Protein AF-A0A914NQU9-F1 (afdb_monomer_lite)

Structure (mmCIF, N/CA/C/O backbone):
data_AF-A0A914NQU9-F1
#
_entry.id   AF-A0A914NQU9-F1
#
loop_
_atom_site.group_PDB
_atom_site.id
_atom_site.type_symbol
_atom_site.label_atom_id
_atom_site.label_alt_id
_atom_site.label_comp_id
_atom_site.label_asym_id
_atom_site.label_entity_id
_atom_site.label_seq_id
_atom_site.pdbx_PDB_ins_code
_atom_site.Cartn_x
_atom_site.Cartn_y
_atom_site.Cartn_z
_atom_site.occupancy
_atom_site.B_iso_or_equiv
_atom_site.auth_seq_id
_atom_site.auth_comp_id
_atom_site.auth_asym_id
_atom_site.auth_atom_id
_atom_site.pdbx_PDB_model_num
ATOM 1 N N . PRO A 1 1 ? 26.088 -6.047 -5.534 1.00 49.16 1 PRO A N 1
ATOM 2 C CA . PRO A 1 1 ? 24.830 -5.265 -5.558 1.00 49.16 1 PRO A CA 1
ATOM 3 C C . PRO A 1 1 ? 24.743 -4.386 -4.306 1.00 49.16 1 PRO A C 1
ATOM 5 O O . PRO A 1 1 ? 24.795 -4.923 -3.204 1.00 49.16 1 PRO A O 1
ATOM 8 N N . ASN A 1 2 ? 24.681 -3.060 -4.460 1.00 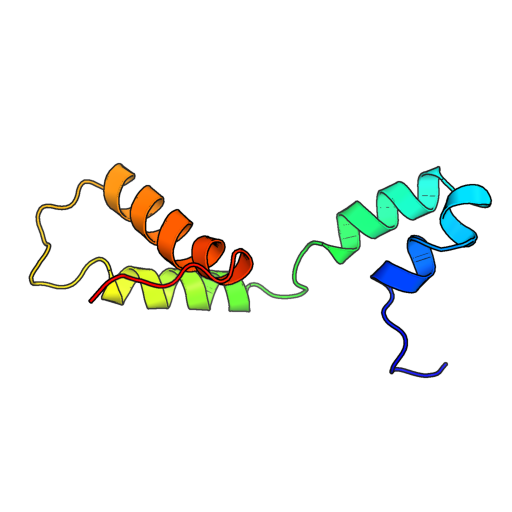49.78 2 ASN A N 1
ATOM 9 C CA . ASN A 1 2 ? 24.433 -2.183 -3.316 1.00 49.78 2 ASN A CA 1
ATOM 10 C C . ASN A 1 2 ? 23.026 -2.479 -2.789 1.00 49.78 2 ASN A C 1
ATOM 12 O O . ASN A 1 2 ? 22.038 -2.278 -3.484 1.00 49.78 2 ASN A O 1
ATOM 16 N N . THR A 1 3 ? 22.928 -2.991 -1.566 1.00 58.41 3 THR A N 1
ATOM 17 C CA . THR A 1 3 ? 21.658 -3.334 -0.901 1.00 58.41 3 THR A CA 1
ATOM 18 C C . THR A 1 3 ? 20.859 -2.104 -0.451 1.00 58.41 3 THR A C 1
ATOM 20 O O . THR A 1 3 ? 19.877 -2.242 0.268 1.00 58.41 3 THR A O 1
ATOM 23 N N . THR A 1 4 ? 21.288 -0.903 -0.842 1.00 68.19 4 THR A N 1
ATOM 24 C CA . THR A 1 4 ? 20.710 0.391 -0.455 1.00 68.19 4 THR A CA 1
ATOM 25 C C . THR A 1 4 ? 19.836 1.021 -1.535 1.00 68.19 4 THR A C 1
ATOM 27 O O . THR A 1 4 ? 19.173 2.018 -1.258 1.00 68.19 4 THR A O 1
ATOM 30 N N . ASP A 1 5 ? 19.844 0.487 -2.758 1.00 78.94 5 ASP A N 1
ATOM 31 C CA . ASP A 1 5 ? 19.056 1.049 -3.852 1.00 78.94 5 ASP A CA 1
ATOM 32 C C . ASP A 1 5 ? 17.584 0.643 -3.728 1.00 78.94 5 ASP A C 1
ATOM 34 O O . ASP A 1 5 ? 17.250 -0.534 -3.591 1.00 78.94 5 ASP A O 1
ATOM 38 N N . ASP A 1 6 ? 16.699 1.638 -3.787 1.00 85.81 6 ASP A N 1
ATOM 39 C CA . ASP A 1 6 ? 15.252 1.442 -3.741 1.00 85.81 6 ASP A CA 1
ATOM 40 C C . ASP A 1 6 ? 14.783 0.741 -5.035 1.00 85.81 6 ASP A C 1
ATOM 42 O O . ASP A 1 6 ? 14.845 1.338 -6.122 1.00 85.81 6 ASP A O 1
ATOM 46 N N . PRO A 1 7 ? 14.290 -0.511 -4.953 1.00 87.31 7 PRO A N 1
ATOM 47 C CA . PRO A 1 7 ? 13.884 -1.269 -6.128 1.00 87.31 7 PRO A CA 1
ATOM 48 C C . PRO A 1 7 ? 12.708 -0.612 -6.855 1.00 87.31 7 PRO A C 1
ATOM 50 O O . PRO A 1 7 ? 12.610 -0.711 -8.078 1.00 87.31 7 PRO A O 1
ATOM 53 N N . PHE A 1 8 ? 11.834 0.106 -6.145 1.00 86.38 8 PHE A N 1
ATOM 54 C CA . PHE A 1 8 ? 10.727 0.823 -6.764 1.00 86.38 8 PHE A CA 1
ATOM 55 C C . PHE A 1 8 ? 11.241 1.977 -7.632 1.00 86.38 8 PHE A C 1
ATOM 57 O O . PHE A 1 8 ? 10.776 2.155 -8.762 1.00 86.38 8 PHE A O 1
ATOM 64 N N . LYS A 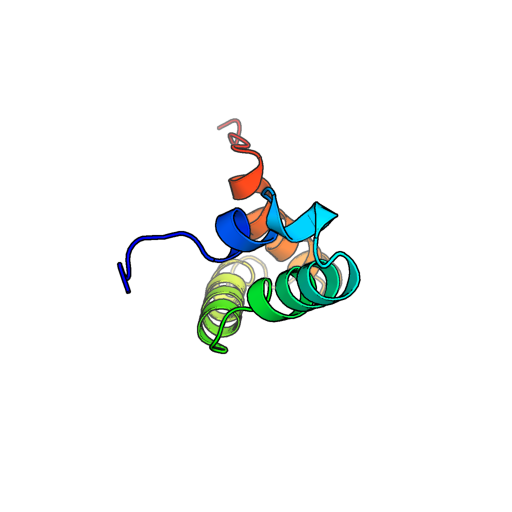1 9 ? 12.255 2.717 -7.163 1.00 88.94 9 LYS A N 1
ATOM 65 C CA . LYS A 1 9 ? 12.914 3.771 -7.957 1.00 88.94 9 LYS A CA 1
ATOM 66 C C . LYS A 1 9 ? 13.652 3.200 -9.160 1.00 88.94 9 LYS A C 1
ATOM 68 O O . LYS A 1 9 ? 13.528 3.750 -10.252 1.00 88.94 9 LYS A O 1
ATOM 73 N N . TYR A 1 10 ? 14.347 2.076 -8.989 1.00 90.19 10 TYR A N 1
ATOM 74 C CA . TYR A 1 10 ? 15.055 1.406 -10.082 1.00 90.19 10 TYR A CA 1
ATOM 75 C C . TYR A 1 10 ? 14.126 1.064 -11.258 1.00 90.19 10 TYR A C 1
ATOM 77 O O . TYR A 1 10 ? 14.460 1.329 -12.414 1.00 90.19 10 TYR A O 1
ATOM 85 N N . TRP A 1 11 ? 12.940 0.513 -10.981 1.00 92.62 11 TRP A N 1
ATOM 86 C CA . TRP A 1 11 ? 11.971 0.158 -12.025 1.00 92.62 11 TRP A CA 1
ATOM 87 C C . TRP A 1 11 ? 11.201 1.350 -12.598 1.00 92.62 11 TRP A C 1
ATOM 89 O O . TRP A 1 11 ? 10.742 1.280 -13.739 1.00 92.62 11 TRP A O 1
ATOM 99 N N . SER A 1 12 ? 11.074 2.433 -11.828 1.00 89.69 12 SER A N 1
ATOM 100 C CA . SER A 1 12 ? 10.355 3.650 -12.232 1.00 89.69 12 SER A CA 1
ATOM 101 C 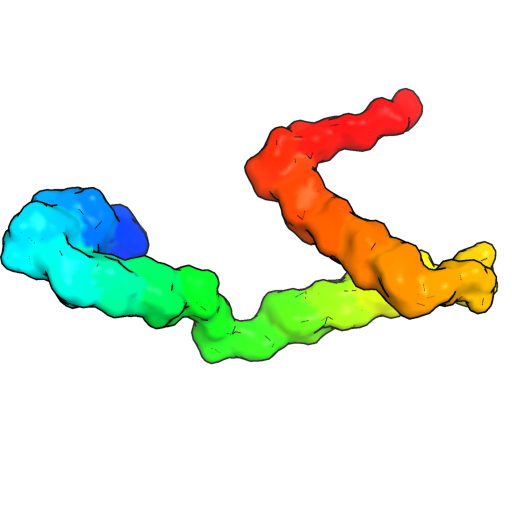C . SER A 1 12 ? 11.203 4.626 -13.057 1.00 89.69 12 SER A C 1
ATOM 103 O O . SER A 1 12 ? 10.646 5.532 -13.667 1.00 89.69 12 SER A O 1
ATOM 105 N N . GLY A 1 13 ? 12.529 4.461 -13.083 1.00 89.44 13 GLY A N 1
ATOM 106 C CA . GLY A 1 13 ? 13.445 5.286 -13.877 1.00 89.44 13 GLY A CA 1
ATOM 107 C C . GLY A 1 13 ? 13.498 4.885 -15.356 1.00 89.44 13 GLY A C 1
ATOM 108 O O . GLY A 1 13 ? 12.496 4.497 -15.955 1.00 89.44 13 GLY A O 1
ATOM 109 N N . GLU A 1 14 ? 14.691 4.925 -15.951 1.00 90.50 14 GLU A N 1
ATOM 110 C CA . GLU A 1 14 ? 14.934 4.613 -17.374 1.00 90.50 14 GLU A CA 1
ATOM 111 C C . GLU A 1 14 ? 14.442 3.215 -17.797 1.00 90.50 14 GLU A C 1
ATOM 113 O O . GLU A 1 14 ? 14.028 2.995 -18.938 1.00 90.50 14 GLU A O 1
ATOM 118 N N . ASN A 1 15 ? 14.415 2.271 -16.854 1.00 91.19 15 ASN A N 1
ATOM 119 C CA . ASN A 1 15 ? 13.937 0.909 -17.075 1.00 91.19 15 ASN A CA 1
ATOM 120 C C . ASN A 1 15 ? 12.449 0.844 -17.441 1.00 91.19 15 ASN A C 1
ATOM 122 O O . ASN A 1 15 ? 12.048 -0.087 -18.136 1.00 91.19 15 ASN A O 1
ATOM 126 N N . SER A 1 16 ? 11.650 1.837 -17.040 1.00 92.94 16 SER A N 1
ATOM 127 C CA . SER A 1 16 ? 10.232 1.929 -17.407 1.00 92.94 16 SER A CA 1
ATOM 128 C C . SER A 1 16 ? 10.019 2.118 -18.908 1.00 92.94 16 SER A C 1
ATOM 130 O O . SER A 1 16 ? 9.078 1.562 -19.473 1.00 92.94 16 SER A O 1
ATOM 132 N N . ILE A 1 17 ? 10.930 2.836 -19.569 1.00 94.12 17 ILE A N 1
ATOM 133 C CA . ILE A 1 17 ? 10.907 3.069 -21.016 1.00 94.12 17 ILE A CA 1
ATOM 134 C C . ILE A 1 17 ? 11.394 1.813 -21.741 1.00 94.12 17 ILE A C 1
ATOM 136 O O . ILE A 1 17 ? 10.816 1.396 -22.744 1.00 94.12 17 ILE A O 1
ATOM 140 N N . LYS A 1 18 ? 12.451 1.186 -21.213 1.00 95.75 18 LYS A N 1
ATOM 141 C CA . LYS A 1 18 ? 13.081 0.010 -21.819 1.00 95.75 18 LYS A CA 1
ATOM 142 C C . LYS A 1 18 ? 12.236 -1.261 -21.681 1.00 95.75 18 LYS A C 1
ATOM 144 O O . LYS A 1 18 ? 12.211 -2.078 -22.600 1.00 95.75 18 LYS A O 1
ATOM 149 N N . TRP A 1 19 ? 11.545 -1.431 -20.553 1.00 95.44 19 TRP A N 1
ATOM 150 C CA . TRP A 1 19 ? 10.774 -2.632 -20.219 1.00 95.44 19 TRP A CA 1
ATOM 151 C C . TRP A 1 19 ? 9.426 -2.299 -19.556 1.00 95.44 19 TRP A C 1
ATOM 153 O O . TRP A 1 19 ? 9.185 -2.673 -18.405 1.00 95.44 19 TRP A O 1
ATOM 163 N N . PRO A 1 20 ? 8.489 -1.672 -20.286 1.00 94.56 20 PRO A N 1
ATOM 164 C CA . PRO A 1 20 ? 7.232 -1.179 -19.716 1.00 94.56 20 PRO A CA 1
ATOM 165 C C . PRO A 1 20 ? 6.368 -2.284 -19.090 1.00 94.56 20 PRO A C 1
ATOM 167 O O . PRO A 1 20 ? 5.745 -2.083 -18.047 1.00 94.56 20 PRO A O 1
ATOM 170 N N . LEU A 1 21 ? 6.353 -3.482 -19.687 1.00 96.19 21 LEU A N 1
ATOM 171 C CA . LEU A 1 21 ? 5.617 -4.626 -19.137 1.00 96.19 21 LEU A CA 1
ATOM 172 C C . LEU A 1 21 ? 6.233 -5.131 -17.829 1.00 96.19 21 LEU A C 1
ATOM 174 O O . LEU A 1 21 ? 5.501 -5.484 -16.906 1.00 96.19 21 LEU A O 1
ATOM 178 N N . LEU A 1 22 ? 7.563 -5.143 -17.735 1.00 94.56 22 LEU A N 1
ATOM 179 C CA . LEU A 1 22 ? 8.256 -5.617 -16.542 1.00 94.56 22 LEU A CA 1
ATOM 180 C C . LEU A 1 22 ? 8.140 -4.604 -15.403 1.00 94.56 22 LEU A C 1
ATOM 182 O O . LEU A 1 22 ? 7.856 -5.007 -14.281 1.00 94.56 22 LEU A O 1
ATOM 186 N N . THR A 1 23 ? 8.226 -3.306 -15.704 1.00 94.50 23 THR A N 1
ATOM 187 C CA . THR A 1 23 ? 7.950 -2.240 -14.731 1.00 94.50 23 THR A CA 1
ATOM 188 C C . THR A 1 23 ? 6.521 -2.319 -14.188 1.00 94.50 23 THR A C 1
ATOM 190 O O . THR A 1 23 ? 6.292 -2.177 -12.987 1.00 94.50 23 THR A O 1
ATOM 193 N N . LYS A 1 24 ? 5.534 -2.631 -15.039 1.00 93.62 24 LYS A N 1
ATOM 194 C CA . LYS A 1 24 ? 4.158 -2.851 -14.572 1.00 93.62 24 LYS A CA 1
ATOM 195 C C . LYS A 1 24 ? 4.066 -4.020 -13.585 1.00 93.62 24 LYS A C 1
ATOM 197 O O . LYS A 1 24 ? 3.340 -3.936 -12.595 1.00 93.62 24 LYS A O 1
ATOM 202 N N . LEU A 1 25 ? 4.790 -5.111 -13.842 1.00 94.19 25 LEU A N 1
ATOM 203 C CA . LEU A 1 25 ? 4.842 -6.253 -12.928 1.00 94.19 25 LEU A CA 1
ATOM 204 C C . LEU A 1 25 ? 5.579 -5.895 -11.635 1.00 94.19 25 LEU A C 1
ATOM 206 O O . LEU A 1 25 ? 5.076 -6.205 -10.558 1.00 94.19 25 LEU A O 1
ATOM 210 N N . SER A 1 26 ? 6.713 -5.198 -11.708 1.00 92.69 26 SER A N 1
ATOM 211 C CA . SER A 1 26 ? 7.471 -4.816 -10.516 1.00 92.69 26 SER A CA 1
ATOM 212 C C . SER A 1 26 ? 6.654 -3.923 -9.588 1.00 92.69 26 SER A C 1
ATOM 214 O O . SER A 1 26 ? 6.628 -4.172 -8.389 1.00 92.69 26 SER A O 1
ATOM 216 N N . HIS A 1 27 ? 5.910 -2.943 -10.112 1.00 91.25 27 HIS A N 1
ATOM 217 C CA . HIS A 1 27 ? 5.013 -2.118 -9.290 1.00 91.25 27 HIS A CA 1
ATOM 218 C C . HIS A 1 27 ? 3.913 -2.945 -8.618 1.00 91.25 27 HIS A C 1
ATOM 220 O O . HIS A 1 27 ? 3.556 -2.691 -7.468 1.00 91.25 27 HIS A O 1
ATOM 226 N N . ARG A 1 28 ? 3.398 -3.974 -9.297 1.00 90.94 28 ARG A N 1
ATOM 227 C CA . ARG A 1 28 ? 2.380 -4.862 -8.728 1.00 90.94 28 ARG A CA 1
ATOM 228 C C . ARG A 1 28 ? 2.935 -5.756 -7.620 1.00 90.94 28 ARG A C 1
ATOM 230 O O . ARG A 1 28 ? 2.260 -5.943 -6.618 1.00 90.94 28 ARG A O 1
ATOM 237 N N . TYR A 1 29 ? 4.126 -6.319 -7.797 1.00 89.12 29 TYR A N 1
ATOM 238 C CA . TYR A 1 29 ? 4.674 -7.298 -6.853 1.00 89.12 29 TYR A CA 1
ATOM 239 C C . TYR A 1 29 ? 5.482 -6.672 -5.716 1.00 89.12 29 TYR A C 1
ATOM 241 O O . TYR A 1 29 ? 5.533 -7.250 -4.638 1.00 89.12 29 TYR A O 1
ATOM 249 N N . PHE A 1 30 ? 6.076 -5.493 -5.916 1.00 86.50 30 PHE A N 1
ATOM 250 C CA . PHE A 1 30 ? 6.827 -4.794 -4.867 1.00 86.50 30 PHE A CA 1
ATOM 251 C C . PHE A 1 30 ? 5.969 -3.868 -4.006 1.00 86.50 30 PHE A C 1
ATOM 253 O O . PHE A 1 30 ? 6.450 -3.375 -2.993 1.00 86.50 30 PHE A O 1
ATOM 260 N N . SER A 1 31 ? 4.709 -3.626 -4.378 1.00 84.88 31 SER A N 1
ATOM 261 C CA . SER A 1 31 ? 3.785 -2.843 -3.546 1.00 84.88 31 SER A CA 1
ATOM 262 C C . SER A 1 31 ? 3.230 -3.632 -2.358 1.00 84.88 31 SER A C 1
ATOM 264 O O . SER A 1 31 ? 2.810 -3.030 -1.372 1.00 84.88 31 SER A O 1
ATOM 266 N N . ALA A 1 32 ? 3.239 -4.965 -2.423 1.00 84.69 32 ALA A N 1
ATOM 267 C CA . ALA A 1 32 ? 2.808 -5.810 -1.320 1.00 84.69 32 ALA A CA 1
ATOM 268 C C . ALA A 1 32 ? 3.942 -5.987 -0.290 1.00 84.69 32 ALA A C 1
ATOM 270 O O . ALA A 1 32 ? 5.082 -6.255 -0.680 1.00 84.69 32 ALA A O 1
ATOM 271 N N . PRO A 1 33 ? 3.655 -5.889 1.020 1.00 83.38 33 PRO A N 1
ATOM 272 C CA . PRO A 1 33 ? 4.626 -6.251 2.043 1.00 83.38 33 PRO A CA 1
ATOM 273 C C . PRO A 1 33 ? 4.959 -7.745 1.951 1.00 83.38 33 PRO A C 1
ATOM 275 O O . PRO A 1 33 ? 4.102 -8.573 1.644 1.00 83.38 33 PRO A O 1
ATOM 278 N N . ALA A 1 34 ? 6.207 -8.101 2.254 1.00 86.25 34 ALA A N 1
ATOM 279 C CA . ALA A 1 34 ? 6.670 -9.489 2.195 1.00 86.25 34 ALA A CA 1
ATOM 280 C C . ALA A 1 34 ? 6.031 -10.399 3.265 1.00 86.25 34 ALA A C 1
ATOM 282 O O . ALA A 1 34 ? 6.104 -11.621 3.151 1.00 86.25 34 ALA A O 1
ATOM 283 N N . THR A 1 35 ? 5.430 -9.821 4.311 1.00 89.19 35 THR A N 1
ATOM 284 C CA . THR A 1 35 ? 4.873 -10.550 5.457 1.00 89.19 35 THR A CA 1
ATOM 285 C C . THR A 1 35 ? 3.489 -10.029 5.849 1.00 89.19 35 THR A C 1
ATOM 287 O O . THR A 1 35 ? 3.111 -8.898 5.540 1.00 89.19 35 THR A O 1
ATOM 290 N N . SER A 1 36 ? 2.741 -10.843 6.600 1.00 88.06 36 SER A N 1
ATOM 291 C CA . SER A 1 36 ? 1.462 -10.468 7.223 1.00 88.06 36 SER A CA 1
ATOM 292 C C . SER A 1 36 ? 1.603 -9.485 8.389 1.00 88.06 36 SER A C 1
ATOM 294 O O . SER A 1 36 ? 0.593 -9.019 8.911 1.00 88.06 36 SER A O 1
ATOM 296 N N . SER A 1 37 ? 2.828 -9.138 8.795 1.00 86.12 37 SER A N 1
ATOM 297 C CA . SER A 1 37 ? 3.098 -8.350 10.004 1.00 86.12 37 SER A CA 1
ATOM 298 C C . SER A 1 37 ? 2.399 -6.987 9.999 1.00 86.12 37 SER A C 1
ATOM 300 O O . SER A 1 37 ? 1.927 -6.531 11.037 1.00 86.12 37 SER A O 1
ATOM 302 N N . GLU A 1 38 ? 2.265 -6.349 8.834 1.00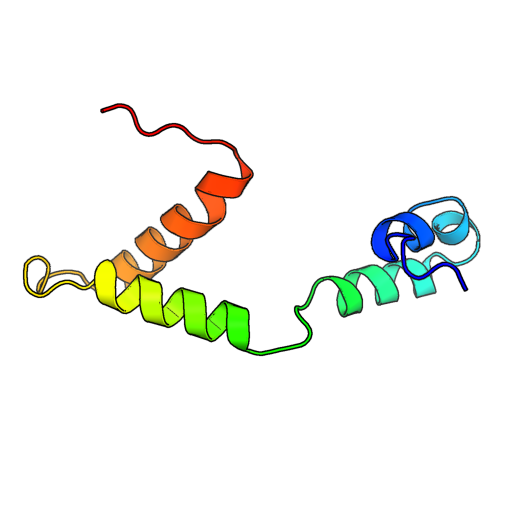 84.38 38 GLU A N 1
ATOM 303 C CA . GLU A 1 38 ? 1.520 -5.087 8.710 1.00 84.38 38 GLU A CA 1
ATOM 304 C C . GLU A 1 38 ? 0.009 -5.277 8.908 1.00 84.38 38 GLU A C 1
ATOM 306 O O . GLU A 1 38 ? -0.651 -4.439 9.521 1.00 84.38 38 GLU A O 1
ATOM 311 N N . SER A 1 39 ? -0.541 -6.414 8.470 1.00 87.50 39 SER A N 1
ATOM 312 C CA . SER A 1 39 ? -1.945 -6.759 8.731 1.00 87.50 39 SER A CA 1
ATOM 313 C C . SER A 1 39 ? -2.176 -7.042 10.218 1.00 87.50 39 SER A C 1
ATOM 315 O O . SER A 1 39 ? -3.143 -6.560 10.797 1.00 87.50 39 SER A O 1
ATOM 317 N N . GLU A 1 40 ? -1.258 -7.755 10.873 1.00 87.81 40 GLU A N 1
ATOM 318 C CA . GLU A 1 40 ? -1.313 -8.021 12.317 1.00 87.81 40 GLU A CA 1
ATOM 319 C C . GLU A 1 40 ? -1.236 -6.728 13.144 1.00 87.81 40 GLU A C 1
ATOM 321 O O . GLU A 1 40 ? -2.007 -6.548 14.088 1.00 87.81 40 GLU A O 1
ATOM 326 N N . ARG A 1 41 ? -0.367 -5.781 12.760 1.00 87.12 41 ARG A N 1
ATOM 327 C CA . ARG A 1 41 ? -0.307 -4.436 13.364 1.00 87.12 41 ARG A CA 1
ATOM 328 C C . ARG A 1 41 ? -1.624 -3.679 13.204 1.00 87.12 41 ARG A C 1
ATOM 330 O O . ARG A 1 41 ? -2.083 -3.048 14.161 1.00 87.12 41 ARG A O 1
ATOM 337 N N . LE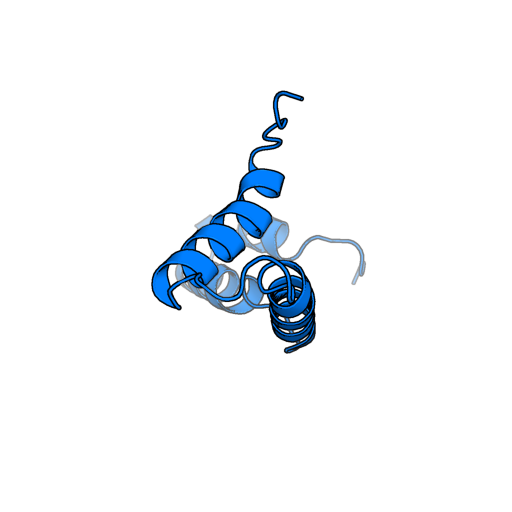U A 1 42 ? -2.251 -3.765 12.030 1.00 86.75 42 LEU A N 1
ATOM 338 C CA . LEU A 1 42 ? -3.562 -3.171 11.775 1.00 86.75 42 LEU A CA 1
ATOM 339 C C . LEU A 1 42 ? -4.636 -3.787 12.684 1.00 86.75 42 LEU A C 1
ATOM 341 O O . LEU A 1 42 ? -5.373 -3.044 13.330 1.00 86.75 42 LEU A O 1
ATOM 345 N N . PHE A 1 43 ? -4.688 -5.115 12.815 1.00 84.19 43 PHE A N 1
ATOM 346 C CA . PHE A 1 43 ? -5.649 -5.790 13.699 1.00 84.19 43 PHE A CA 1
ATOM 347 C C . PHE A 1 43 ? -5.400 -5.516 15.186 1.00 84.19 43 PHE A C 1
ATOM 349 O O . PHE A 1 43 ? -6.349 -5.334 15.947 1.00 84.19 43 PHE A O 1
ATOM 356 N N . SER A 1 44 ? -4.141 -5.409 15.607 1.00 85.38 44 SER A N 1
ATOM 357 C CA . SER A 1 44 ? -3.800 -4.992 16.971 1.00 85.38 44 SER A CA 1
ATOM 358 C C . SER A 1 44 ? -4.295 -3.567 17.255 1.00 85.38 44 SER A C 1
ATOM 360 O O . SER A 1 44 ? -4.927 -3.303 18.278 1.00 85.38 44 SER A O 1
ATOM 362 N N . THR A 1 45 ? -4.125 -2.657 16.289 1.00 80.94 45 THR A N 1
ATOM 363 C CA . THR A 1 45 ? -4.651 -1.285 16.371 1.00 80.94 45 THR A CA 1
ATOM 364 C C . THR A 1 45 ? -6.185 -1.264 16.380 1.00 80.94 45 THR A C 1
ATOM 366 O O . THR A 1 45 ? -6.787 -0.474 17.108 1.00 80.94 45 THR A O 1
ATOM 369 N N . ALA A 1 46 ? -6.841 -2.161 15.639 1.00 79.56 46 ALA A N 1
ATOM 370 C CA . ALA A 1 46 ? -8.295 -2.328 15.667 1.00 79.56 46 ALA A CA 1
ATOM 371 C C . ALA A 1 46 ? -8.818 -2.671 17.062 1.00 79.56 46 ALA A C 1
ATOM 373 O O . ALA A 1 46 ? -9.835 -2.117 17.475 1.00 79.56 46 ALA A O 1
ATOM 374 N N . GLY A 1 47 ? -8.087 -3.497 17.815 1.00 73.44 47 GLY A N 1
ATOM 375 C CA . GLY A 1 47 ? -8.400 -3.793 19.214 1.00 73.44 47 GLY A CA 1
ATOM 376 C C . GLY A 1 47 ? -8.399 -2.555 20.121 1.00 73.44 47 GLY A C 1
ATOM 377 O O . GLY A 1 47 ? -9.138 -2.511 21.099 1.00 73.44 47 GLY A O 1
ATOM 378 N N . LEU A 1 48 ? -7.628 -1.515 19.785 1.00 72.44 48 LEU A N 1
ATOM 379 C CA . LEU A 1 48 ? -7.644 -0.236 20.505 1.00 72.44 48 LEU A CA 1
ATOM 380 C C . LEU A 1 48 ? -8.795 0.679 20.057 1.00 72.44 48 LEU A C 1
ATOM 382 O O . LEU A 1 48 ? -9.369 1.397 20.877 1.00 72.44 48 LEU A O 1
ATOM 386 N N . VAL A 1 49 ? -9.144 0.665 18.765 1.00 70.56 49 VAL A N 1
ATOM 387 C CA . VAL A 1 49 ? -10.279 1.434 18.215 1.00 70.56 49 VAL A CA 1
ATOM 388 C C . VAL A 1 49 ? -11.607 0.897 18.761 1.00 70.56 49 VAL A C 1
ATOM 390 O O . VAL A 1 49 ? -12.472 1.681 19.166 1.00 70.56 49 VAL A O 1
ATOM 393 N N . VAL A 1 50 ? -11.733 -0.430 18.838 1.00 69.00 50 VAL A N 1
ATOM 394 C CA . VAL A 1 50 ? -12.830 -1.165 19.479 1.00 69.00 50 VAL A CA 1
ATOM 395 C C . VAL A 1 50 ? -12.498 -1.360 20.960 1.00 69.00 50 VAL A C 1
ATOM 397 O O . VAL A 1 50 ? -12.282 -2.468 21.437 1.00 69.00 50 VAL A O 1
ATOM 400 N N . SER A 1 51 ? -12.405 -0.266 21.714 1.00 65.44 51 SER A N 1
ATOM 401 C CA . SER A 1 51 ? -12.220 -0.362 23.164 1.00 65.44 51 SER A CA 1
ATOM 402 C C . SER A 1 51 ? -13.541 -0.687 23.872 1.00 65.44 51 SER A C 1
ATOM 404 O O . SER A 1 51 ? -14.626 -0.391 23.364 1.00 65.44 51 SER A O 1
ATOM 406 N N . ASN A 1 52 ? -13.466 -1.218 25.098 1.00 58.19 52 ASN A N 1
ATOM 407 C CA . ASN A 1 52 ? -14.636 -1.508 25.947 1.00 58.19 52 ASN A CA 1
ATOM 408 C C . ASN A 1 52 ? -15.547 -0.285 26.205 1.00 58.19 52 ASN A C 1
ATOM 410 O O . ASN A 1 52 ? -16.689 -0.447 26.624 1.00 58.19 52 ASN A O 1
ATOM 414 N N . LEU A 1 53 ? -15.071 0.937 25.939 1.00 60.84 53 LEU A N 1
ATOM 415 C CA . LEU A 1 53 ? -15.844 2.179 26.059 1.00 60.84 53 LEU A CA 1
ATOM 416 C C . LEU A 1 53 ? -16.656 2.513 24.791 1.00 60.84 53 LEU A C 1
ATOM 418 O O . LEU A 1 53 ? -17.506 3.399 24.822 1.00 60.84 53 LEU A O 1
ATOM 422 N N . ARG A 1 54 ? -16.410 1.820 23.668 1.00 66.00 54 ARG A N 1
ATOM 423 C CA . ARG A 1 54 ? -17.057 2.035 22.359 1.00 66.00 54 ARG A CA 1
ATOM 424 C C . ARG A 1 54 ? -17.730 0.765 21.825 1.00 66.00 54 ARG A C 1
ATOM 426 O O . ARG A 1 54 ? -17.694 0.478 20.632 1.00 66.00 54 ARG A O 1
ATOM 433 N N . THR A 1 55 ? -18.411 0.031 22.700 1.00 65.88 55 THR A N 1
ATOM 434 C CA . THR A 1 55 ? -19.086 -1.251 22.403 1.00 65.88 55 THR A CA 1
ATOM 435 C C . THR A 1 55 ? -20.263 -1.164 21.421 1.00 65.88 55 THR A C 1
ATOM 437 O O . THR A 1 55 ? -20.782 -2.194 21.007 1.00 65.88 55 THR A O 1
ATOM 440 N N . ARG A 1 56 ? -20.693 0.042 21.020 1.00 72.44 56 ARG A N 1
ATOM 441 C CA . ARG A 1 56 ? -21.797 0.273 20.063 1.00 72.44 56 ARG A CA 1
ATOM 442 C C . ARG A 1 56 ? -21.345 0.610 18.635 1.00 72.44 56 ARG A C 1
ATOM 444 O O . ARG A 1 56 ? -22.169 1.027 17.824 1.00 72.44 56 ARG A O 1
ATOM 451 N N . LEU A 1 57 ? -20.057 0.479 18.314 1.00 79.50 57 LEU A N 1
ATOM 452 C CA . LEU A 1 57 ? -19.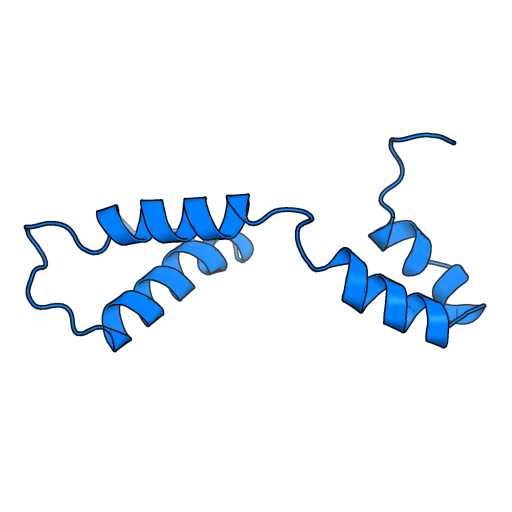589 0.680 16.942 1.00 79.50 57 LEU A CA 1
ATOM 453 C C . LEU A 1 57 ? -20.046 -0.479 16.050 1.00 79.50 57 LEU A C 1
ATOM 455 O O . LEU A 1 57 ? -19.735 -1.637 16.313 1.00 79.50 57 LEU A O 1
ATOM 459 N N . LEU A 1 58 ? -20.762 -0.151 14.974 1.00 84.25 58 LEU A N 1
ATOM 460 C CA . LEU A 1 58 ? -21.040 -1.108 13.906 1.00 84.25 58 LEU A CA 1
ATOM 461 C C . LEU A 1 58 ? -19.725 -1.508 13.211 1.00 84.25 58 LEU A C 1
ATOM 463 O O . LEU A 1 58 ? -18.851 -0.644 13.073 1.00 84.25 58 LEU A O 1
ATOM 467 N N . PRO A 1 59 ? -19.591 -2.759 12.730 1.00 84.00 59 PRO A N 1
ATOM 468 C CA . PRO A 1 59 ? -18.400 -3.225 12.012 1.00 84.00 59 PRO A CA 1
ATOM 469 C C . PRO A 1 59 ? -17.957 -2.273 10.890 1.00 84.00 59 PRO A C 1
ATOM 471 O O . PRO A 1 59 ? -16.791 -1.886 10.839 1.00 84.00 59 PRO A O 1
ATOM 474 N N . ASP A 1 60 ? -18.904 -1.776 10.091 1.00 87.75 60 ASP A N 1
ATOM 475 C CA . ASP A 1 60 ? -18.653 -0.818 9.006 1.00 87.75 60 ASP A CA 1
ATOM 476 C C . ASP A 1 60 ? -17.997 0.487 9.487 1.00 87.75 60 ASP A C 1
ATOM 478 O O . ASP A 1 60 ? -17.210 1.114 8.777 1.00 87.75 60 ASP A O 1
ATOM 482 N N . ASN A 1 61 ? -18.325 0.938 10.701 1.00 87.12 61 ASN A N 1
ATOM 483 C CA . ASN A 1 61 ? -17.733 2.146 11.272 1.00 87.12 61 ASN A CA 1
ATOM 484 C C . ASN A 1 61 ? -16.320 1.877 11.791 1.00 87.12 61 ASN A C 1
ATOM 486 O O . ASN A 1 61 ? -15.463 2.752 11.688 1.00 87.12 61 ASN A O 1
ATOM 490 N N . VAL A 1 62 ? -16.060 0.677 12.316 1.00 86.44 62 VAL A N 1
ATOM 491 C CA . VAL A 1 62 ? -14.711 0.256 12.722 1.00 86.44 62 VAL A CA 1
ATOM 492 C C . VAL A 1 62 ? -13.786 0.219 11.509 1.00 86.44 62 VAL A C 1
ATOM 494 O O . VAL A 1 62 ? -12.689 0.771 11.571 1.00 86.44 62 VAL A O 1
ATOM 497 N N . GLU A 1 63 ? -14.245 -0.352 10.395 1.00 88.00 63 GLU A N 1
ATOM 498 C CA . GLU A 1 63 ? -13.497 -0.388 9.136 1.00 88.00 63 GLU A CA 1
ATOM 499 C C . GLU A 1 63 ? -13.140 1.025 8.649 1.00 88.00 63 GLU A C 1
ATOM 501 O O . GLU A 1 63 ? -11.970 1.315 8.390 1.00 88.00 63 GLU A O 1
ATOM 506 N N . LYS A 1 64 ? -14.116 1.942 8.611 1.00 89.94 64 LYS A N 1
ATOM 507 C CA . LYS A 1 64 ? -13.885 3.345 8.218 1.00 89.94 64 LYS A CA 1
ATOM 508 C C . LYS A 1 64 ? -12.886 4.047 9.135 1.00 89.94 64 LYS A C 1
ATOM 510 O O . LYS A 1 64 ? -12.001 4.751 8.654 1.00 89.94 64 LYS A O 1
ATOM 515 N N . LEU A 1 65 ? -13.004 3.861 10.450 1.00 88.75 65 LEU A N 1
ATOM 516 C CA . LEU A 1 65 ? -12.089 4.467 11.418 1.00 88.75 65 LEU A CA 1
ATOM 517 C C . LEU A 1 65 ? -10.666 3.919 11.278 1.00 88.75 65 LEU A C 1
ATOM 519 O O . LEU A 1 65 ? -9.716 4.695 11.340 1.00 88.75 65 LEU A O 1
ATOM 523 N N . LEU A 1 66 ? -10.509 2.614 11.050 1.00 88.75 66 LEU A N 1
ATOM 524 C CA . LEU A 1 66 ? -9.211 1.994 10.780 1.00 88.75 66 LEU A CA 1
ATOM 525 C C . LEU A 1 66 ? -8.587 2.512 9.489 1.00 88.75 66 LEU A C 1
ATOM 527 O O . LEU A 1 66 ? -7.407 2.869 9.477 1.00 88.75 66 LEU A O 1
ATOM 531 N N . PHE A 1 67 ? -9.388 2.599 8.424 1.00 89.38 67 PHE A N 1
ATOM 532 C CA . PHE A 1 67 ? -8.959 3.160 7.152 1.00 89.38 67 PHE A CA 1
ATOM 533 C C . PHE A 1 67 ? -8.434 4.587 7.337 1.00 89.38 67 PHE A C 1
ATOM 535 O O . PHE A 1 67 ? -7.315 4.887 6.918 1.00 89.38 67 PHE A O 1
ATOM 542 N N . LEU A 1 68 ? -9.194 5.451 8.014 1.00 90.00 68 LEU A N 1
ATOM 543 C CA . LEU A 1 68 ? -8.778 6.826 8.288 1.00 90.00 68 LEU A CA 1
ATOM 544 C C . LEU A 1 68 ? -7.526 6.869 9.171 1.00 90.00 68 LEU A C 1
ATOM 546 O O . LEU A 1 68 ? -6.559 7.539 8.822 1.00 90.00 68 LEU A O 1
ATOM 550 N N . HIS A 1 69 ? -7.496 6.111 10.270 1.00 86.81 69 HIS A N 1
ATOM 551 C CA . HIS A 1 69 ? -6.363 6.087 11.194 1.00 86.81 69 HIS A CA 1
ATOM 552 C C . HIS A 1 69 ? -5.039 5.744 10.497 1.00 86.81 69 HIS A C 1
ATOM 554 O O . HIS A 1 69 ? -4.005 6.340 10.808 1.00 86.81 69 HIS A O 1
ATOM 560 N N . ASN A 1 70 ? -5.055 4.782 9.570 1.00 87.62 70 ASN A N 1
ATOM 561 C CA . ASN A 1 70 ? -3.846 4.351 8.881 1.00 87.62 70 ASN A CA 1
ATOM 562 C C . ASN A 1 70 ? -3.458 5.289 7.728 1.00 87.62 70 ASN A C 1
ATOM 564 O O . ASN A 1 70 ? -2.291 5.650 7.598 1.00 87.62 70 ASN A O 1
ATOM 568 N N . ASN A 1 71 ? -4.426 5.710 6.909 1.00 90.50 71 ASN A N 1
ATOM 569 C CA . ASN A 1 71 ? -4.141 6.449 5.678 1.00 90.50 71 ASN A CA 1
ATOM 570 C C . ASN A 1 71 ? -3.943 7.953 5.903 1.00 90.50 71 ASN A C 1
ATOM 572 O O . ASN A 1 71 ? -3.169 8.567 5.177 1.00 90.50 71 ASN A O 1
ATOM 576 N N . LEU A 1 72 ? -4.559 8.562 6.923 1.00 90.75 72 LEU A N 1
ATOM 577 C CA . LEU A 1 72 ? -4.372 9.994 7.204 1.00 90.75 72 LEU A CA 1
ATOM 578 C C . LEU A 1 72 ? -2.913 10.351 7.535 1.00 90.75 72 LEU A C 1
ATOM 580 O O . LEU A 1 72 ? -2.470 11.456 7.230 1.00 90.75 72 LEU A O 1
ATOM 584 N N . LYS A 1 73 ? -2.140 9.396 8.072 1.00 86.50 73 LYS A N 1
ATOM 585 C CA . LYS A 1 73 ? -0.695 9.545 8.315 1.00 86.50 73 LYS A CA 1
ATOM 586 C C . LYS A 1 73 ? 0.099 9.759 7.022 1.00 86.50 73 LYS A C 1
ATOM 588 O O . LYS A 1 73 ? 1.102 10.460 7.043 1.00 86.50 73 LYS A O 1
ATOM 593 N N . ILE A 1 74 ? -0.355 9.183 5.904 1.00 90.38 74 ILE A N 1
ATOM 594 C CA . ILE A 1 74 ? 0.278 9.333 4.582 1.00 90.38 74 ILE A CA 1
ATOM 595 C C . ILE A 1 74 ? 0.134 10.775 4.079 1.00 90.38 74 ILE A C 1
ATOM 597 O O . ILE A 1 74 ? 1.019 11.287 3.402 1.00 90.38 74 ILE A O 1
ATOM 601 N N . TYR A 1 75 ? -0.965 11.438 4.443 1.00 91.19 75 TYR A N 1
ATOM 602 C CA . TYR A 1 75 ? -1.273 12.810 4.042 1.00 91.19 75 TYR A CA 1
ATOM 603 C C . TYR A 1 75 ? -0.768 13.872 5.032 1.00 91.19 75 TYR A C 1
ATOM 605 O O . TYR A 1 75 ? -1.123 15.037 4.889 1.00 91.19 75 TYR A O 1
ATOM 613 N N . ASP A 1 76 ? 0.014 13.477 6.044 1.00 89.19 76 ASP A N 1
ATOM 614 C CA . ASP A 1 76 ? 0.438 14.331 7.166 1.00 89.19 76 ASP A CA 1
ATOM 615 C C . ASP A 1 76 ? -0.723 15.115 7.819 1.00 89.19 76 ASP A C 1
ATOM 617 O O . ASP A 1 76 ? -0.565 16.246 8.282 1.00 89.19 76 ASP A O 1
ATOM 621 N N . TYR A 1 77 ? -1.917 14.512 7.857 1.00 89.50 77 TYR A N 1
ATOM 622 C CA . TYR A 1 77 ? -3.097 15.145 8.438 1.00 89.50 77 TYR A CA 1
ATOM 623 C C . TYR A 1 77 ? -2.889 15.374 9.940 1.00 89.50 77 TYR A C 1
ATOM 625 O O . TYR A 1 77 ? -2.626 14.432 10.696 1.00 89.50 77 TYR A O 1
ATOM 633 N N . LYS A 1 78 ? -3.028 16.626 10.383 1.00 86.94 78 LYS A N 1
ATOM 634 C CA . LYS A 1 78 ? -2.975 16.992 11.800 1.00 86.94 78 LYS A CA 1
ATOM 635 C C . LYS A 1 78 ? -4.384 16.946 12.375 1.00 86.94 78 LYS A C 1
ATOM 637 O O . LYS A 1 78 ? -5.317 17.488 11.794 1.00 86.94 78 LYS A O 1
ATOM 642 N N . TYR A 1 79 ? -4.531 16.285 13.516 1.00 81.00 79 TYR A N 1
ATOM 643 C CA . TYR A 1 79 ? -5.765 16.374 14.282 1.00 81.00 79 TYR A CA 1
ATOM 644 C C . TYR A 1 79 ? -5.787 17.733 14.974 1.00 81.00 79 TYR A C 1
ATOM 646 O O . TYR A 1 79 ? -4.876 18.029 15.748 1.00 81.00 79 TYR A O 1
ATOM 654 N N . ASP A 1 80 ? -6.811 18.532 14.693 1.00 79.75 80 ASP A N 1
ATOM 655 C CA . ASP A 1 80 ? -7.107 19.714 15.492 1.00 79.75 80 ASP A CA 1
ATOM 656 C C . ASP A 1 80 ? -7.522 19.225 16.890 1.00 79.75 80 ASP A C 1
ATOM 658 O O . ASP A 1 80 ? -8.517 18.506 17.032 1.00 79.75 80 ASP A O 1
ATOM 662 N N . LEU A 1 81 ? -6.697 19.528 17.895 1.00 58.59 81 LEU A N 1
ATOM 663 C CA . LEU A 1 81 ? -6.962 19.276 19.315 1.00 58.59 81 LEU A CA 1
ATOM 664 C C . LEU A 1 81 ? -7.502 20.540 19.978 1.00 58.59 81 LEU A C 1
ATOM 666 O O . LEU A 1 81 ? -6.917 21.619 19.727 1.00 58.59 81 LEU A O 1
#

pLDDT: mean 83.78, std 10.68, range [49.16, 96.19]

InterPro domains:
  IPR008906 HAT, C-terminal dimerisation domain [PF05699] (6-72)
  IPR012337 Ribonuclease H-like superfamily [SSF53098] (2-74)

Secondary structure (DSSP, 8-state):
--TTS-HHHHHHTTHHHH-HHHHHHHHHHHSS-SSTHHHHHHHHHHHHHS-TT-TT--HHHHHHHHHHHHHTTTTTPPP--

Radius of gyration: 18.53 Å; chains: 1; bounding box: 47×30×48 Å

Organism: Meloidogyne incognita (NCBI:txid6306)

Sequence (81 aa):
PNTTDDPFKYWSGENSIKWPLLTKLSHRYFSAPATSSESERLFSTAGLVVSNLRTRLLPDNVEKLLFLHNNLKIYDYKYDL

Foldseek 3Di:
DPPPDDVLVVLVPPVCVVPVPVSVVCCVPVVDDPDCVVVVVLVVVLPVVCDPVPVPDDPVNSVVVSVCVPCVVVVVDDDDD